Protein AF-F2AMB6-F1 (afdb_monomer_lite)

Sequence (135 aa):
MSANLRAHHRIGLWRMSLPSPTVVYRTRNYQEAESAAACLLRAGINTRLNSPKPIGHMVEGPVFDILHEVLAADCTEAEVEQLLSQWRSKNRSTDPNKPPFCYHCGETLTSMIAFCPACGNPLDCDPETSSQTVP

Secondary structure (DSSP, 8-state):
---------------S---S-EEEEEES-HHHHHHHHHHHHHTT-EEEEE-----S---S-------EEEEEESS-HHHHHHHHHHHHHHS----TTSPPB-TTT-PBPSS--SB-TTT--B-S--GGGS-----

Radius of gyration: 19.52 Å; chains: 1; bounding box: 70×63×38 Å

Organism: NCBI:txid991778

pLDDT: mean 75.48, std 18.19, range [39.88, 94.81]

Foldseek 3Di:
DDDDDDDDDPDDDPPWWAADWDFLWKDLDPVLQVLLQVLCVVVVWPKDKDWPDPPDDPDDDDDDSTMITITTGGGGSVVSVVSNLVVCVVVPDPPPPDFDADGVPGGGDPHQDQADPVPRDGDPGDPVPPPDDDD

Structure (mmCIF, N/CA/C/O backbone):
data_AF-F2AMB6-F1
#
_entry.id   AF-F2AMB6-F1
#
loop_
_atom_site.group_PDB
_atom_site.id
_atom_site.type_symbol
_atom_site.label_atom_id
_atom_site.label_alt_id
_atom_site.label_comp_id
_atom_site.label_asym_id
_atom_site.label_entity_id
_atom_site.label_seq_id
_atom_site.pdbx_PDB_ins_code
_atom_site.Cartn_x
_atom_site.Cartn_y
_atom_site.Cartn_z
_atom_site.occupancy
_atom_site.B_iso_or_equiv
_atom_site.auth_seq_id
_atom_site.auth_comp_id
_atom_site.auth_asym_id
_atom_site.auth_atom_id
_atom_site.pdbx_PDB_model_num
ATOM 1 N N . MET A 1 1 ? -35.605 41.208 -0.270 1.00 41.06 1 MET A N 1
ATOM 2 C CA . MET A 1 1 ? -35.293 40.329 0.876 1.00 41.06 1 MET A CA 1
ATOM 3 C C . MET A 1 1 ? -35.241 38.906 0.339 1.00 41.06 1 MET A C 1
ATOM 5 O O . MET A 1 1 ? -36.166 38.554 -0.378 1.00 41.06 1 MET A O 1
ATOM 9 N N . SER A 1 2 ? -34.172 38.160 0.641 1.00 40.06 2 SER A N 1
ATOM 10 C CA . SER A 1 2 ? -33.983 36.714 0.368 1.00 40.06 2 SER A CA 1
ATOM 11 C C . SER A 1 2 ? -33.708 36.341 -1.104 1.00 40.06 2 SER A C 1
ATOM 13 O O . SER A 1 2 ? -34.615 36.249 -1.917 1.00 40.06 2 SER A O 1
ATOM 15 N N . ALA A 1 3 ? -32.450 36.350 -1.561 1.00 43.38 3 ALA A N 1
ATOM 16 C CA . ALA A 1 3 ? -31.416 35.308 -1.401 1.00 43.38 3 ALA A CA 1
ATOM 17 C C . ALA A 1 3 ? -31.690 34.046 -2.246 1.00 43.38 3 ALA A C 1
ATOM 19 O O . ALA A 1 3 ? -32.248 33.064 -1.770 1.00 43.38 3 ALA A O 1
ATOM 20 N N . ASN A 1 4 ? -31.248 34.084 -3.507 1.00 42.66 4 ASN A N 1
ATOM 21 C CA . ASN A 1 4 ? -31.168 32.923 -4.389 1.00 42.66 4 ASN A CA 1
ATOM 22 C C . ASN A 1 4 ? -29.757 32.325 -4.226 1.00 42.66 4 ASN A C 1
ATOM 24 O O . ASN A 1 4 ? -28.792 32.819 -4.815 1.00 42.66 4 ASN A O 1
ATOM 28 N N . LEU A 1 5 ? -29.610 31.355 -3.316 1.00 49.09 5 LEU A N 1
ATOM 29 C CA . LEU A 1 5 ? -28.332 30.695 -3.054 1.00 49.09 5 LEU A CA 1
ATOM 30 C C . LEU A 1 5 ? -27.989 29.716 -4.183 1.00 49.09 5 LEU A C 1
ATOM 32 O O . LEU A 1 5 ? -28.708 28.758 -4.453 1.00 49.09 5 LEU A O 1
ATOM 36 N N . ARG A 1 6 ? -26.822 29.955 -4.788 1.00 50.25 6 ARG A N 1
ATOM 37 C CA . ARG A 1 6 ? -26.054 28.984 -5.570 1.00 50.25 6 ARG A CA 1
ATOM 38 C C . ARG A 1 6 ? -25.768 27.747 -4.720 1.00 50.25 6 ARG A C 1
ATOM 40 O O . ARG A 1 6 ? -25.276 27.880 -3.605 1.00 50.25 6 ARG A O 1
ATOM 47 N N . ALA A 1 7 ? -25.941 26.568 -5.303 1.00 43.44 7 ALA A N 1
ATOM 48 C CA . ALA A 1 7 ? -25.341 25.338 -4.801 1.00 43.44 7 ALA A CA 1
ATOM 49 C C . ALA A 1 7 ? -24.594 24.630 -5.941 1.00 43.44 7 ALA A C 1
ATOM 51 O O . ALA A 1 7 ? -24.997 23.587 -6.442 1.00 43.44 7 ALA A O 1
ATOM 52 N N . HIS A 1 8 ? -23.466 25.218 -6.348 1.00 46.06 8 HIS A N 1
ATOM 53 C CA . HIS A 1 8 ? -22.301 24.395 -6.657 1.00 46.06 8 HIS A CA 1
ATOM 54 C C . HIS A 1 8 ? -21.805 23.862 -5.317 1.00 46.06 8 HIS A C 1
ATOM 56 O O . HIS A 1 8 ? -21.532 24.687 -4.462 1.00 46.06 8 HIS A O 1
ATOM 62 N N . HIS A 1 9 ? -21.700 22.547 -5.128 1.00 39.88 9 HIS A N 1
ATOM 63 C CA . HIS A 1 9 ? -20.630 21.918 -4.343 1.00 39.88 9 HIS A CA 1
ATOM 64 C C . HIS A 1 9 ? -20.755 20.388 -4.432 1.00 39.88 9 HIS A C 1
ATOM 66 O O . HIS A 1 9 ? -21.541 19.752 -3.735 1.00 39.88 9 HIS A O 1
ATOM 72 N N . ARG A 1 10 ? -19.925 19.792 -5.298 1.00 50.00 10 ARG A N 1
ATOM 73 C CA . ARG A 1 10 ? -19.490 18.391 -5.213 1.00 50.00 10 ARG A CA 1
ATOM 74 C C . ARG A 1 10 ? -18.630 18.237 -3.954 1.00 50.00 10 ARG A C 1
ATOM 76 O O . ARG A 1 10 ? -17.414 18.304 -4.055 1.00 50.00 10 ARG A O 1
ATOM 83 N N . ILE A 1 11 ? -19.237 18.095 -2.779 1.00 52.19 11 ILE A N 1
ATOM 84 C CA . ILE A 1 11 ? -18.540 17.691 -1.547 1.00 52.19 11 ILE A CA 1
ATOM 85 C C . ILE A 1 11 ? -19.495 16.801 -0.737 1.00 52.19 11 ILE A C 1
ATOM 87 O O . ILE A 1 11 ? -20.109 17.239 0.228 1.00 52.19 11 ILE A O 1
ATOM 91 N N . GLY A 1 12 ? -19.662 15.547 -1.164 1.00 44.66 12 GLY A N 1
ATOM 92 C CA . GLY A 1 12 ? -20.116 14.478 -0.268 1.00 44.66 12 GLY A CA 1
ATOM 93 C C . GLY A 1 12 ? -18.872 13.916 0.418 1.00 44.66 12 GLY A C 1
ATOM 94 O O . GLY A 1 12 ? -18.023 13.340 -0.247 1.00 44.66 12 GLY A O 1
ATOM 95 N N . LEU A 1 13 ? -18.592 14.309 1.661 1.00 47.25 13 LEU A N 1
ATOM 96 C CA . LEU A 1 13 ? -18.833 13.484 2.850 1.00 47.25 13 LEU A CA 1
ATOM 97 C C . LEU A 1 13 ? -18.238 12.056 2.779 1.00 47.25 13 LEU A C 1
ATOM 99 O O . LEU A 1 13 ? -18.924 11.070 3.021 1.00 47.25 13 LEU A O 1
ATOM 103 N N . TRP A 1 14 ? -16.930 11.944 2.537 1.00 47.00 14 TRP A N 1
ATOM 104 C CA . TRP A 1 14 ? -16.139 10.763 2.909 1.00 47.00 14 TRP A CA 1
ATOM 105 C C . TRP A 1 14 ? -15.961 10.731 4.436 1.00 47.00 14 TRP A C 1
ATOM 107 O O . TRP A 1 14 ? -14.944 11.162 4.974 1.00 47.00 14 TRP A O 1
ATOM 117 N N . ARG A 1 15 ? -16.994 10.310 5.175 1.00 50.75 15 ARG A N 1
ATOM 118 C CA . ARG A 1 15 ? -16.920 10.144 6.634 1.00 50.75 15 ARG A CA 1
ATOM 119 C C . ARG A 1 15 ? -16.476 8.718 7.005 1.00 50.75 15 ARG A C 1
ATOM 121 O O . ARG A 1 15 ? -17.297 7.837 7.215 1.00 50.75 15 ARG A O 1
ATOM 128 N N . MET A 1 16 ? -15.156 8.579 7.157 1.00 55.81 16 MET A N 1
ATOM 129 C CA . MET A 1 16 ? -14.472 7.898 8.277 1.00 55.81 16 MET A CA 1
ATOM 130 C C . MET A 1 16 ? -14.456 6.361 8.371 1.00 55.81 16 MET A C 1
ATOM 132 O O . MET A 1 16 ? -14.102 5.844 9.421 1.00 55.81 16 MET A O 1
ATOM 136 N N . SER A 1 17 ? -14.750 5.601 7.322 1.00 63.12 17 SER A N 1
ATOM 137 C CA . SER A 1 17 ? -14.356 4.179 7.273 1.00 63.12 17 SER A CA 1
ATOM 138 C C . SER A 1 17 ? -14.307 3.695 5.828 1.00 63.12 17 SER A C 1
ATOM 140 O O . SER A 1 17 ? -15.004 4.253 4.984 1.00 63.12 17 SER A O 1
ATOM 142 N N . LEU A 1 18 ? -13.465 2.704 5.530 1.00 64.06 18 LEU A N 1
ATOM 143 C CA . LEU A 1 18 ? -13.439 1.970 4.265 1.00 64.06 18 LEU A CA 1
ATOM 144 C C . LEU A 1 18 ? -14.463 0.819 4.363 1.00 64.06 18 LEU A C 1
ATOM 146 O O . LEU A 1 18 ? -14.100 -0.257 4.836 1.00 64.06 18 LEU A O 1
ATOM 150 N N . PRO A 1 19 ? -15.742 0.998 3.963 1.00 66.56 19 PRO A N 1
ATOM 151 C CA . PRO A 1 19 ? -16.776 -0.028 4.155 1.00 66.56 19 PRO A CA 1
ATOM 152 C C . PRO A 1 19 ? -16.597 -1.225 3.212 1.00 66.56 19 PRO A C 1
ATOM 154 O O . PRO A 1 19 ? -17.273 -2.242 3.342 1.00 66.56 19 PRO A O 1
ATOM 157 N N . SER A 1 20 ? -15.725 -1.087 2.216 1.00 76.81 20 SER A N 1
ATOM 158 C CA . SER A 1 20 ? -15.410 -2.112 1.234 1.00 76.81 20 SER A CA 1
ATOM 159 C C . SER A 1 20 ? -13.904 -2.360 1.206 1.00 76.81 20 SER A C 1
ATOM 161 O O . SER A 1 20 ? -13.142 -1.402 1.379 1.00 76.81 20 SER A O 1
ATOM 163 N N . PRO A 1 21 ? -13.461 -3.601 0.923 1.00 85.44 21 PRO A N 1
ATOM 164 C CA . PRO A 1 21 ? -12.045 -3.914 0.784 1.00 85.44 21 PRO A CA 1
ATOM 165 C C . PRO A 1 21 ? -11.403 -2.993 -0.253 1.00 85.44 21 PRO A C 1
ATOM 167 O O . PRO A 1 21 ? -11.727 -3.058 -1.438 1.00 85.44 21 PRO A O 1
ATOM 170 N N . THR A 1 22 ? -10.511 -2.126 0.207 1.00 89.62 22 THR A N 1
ATOM 171 C CA . THR A 1 22 ? -9.820 -1.134 -0.617 1.00 89.62 22 THR A CA 1
ATOM 172 C C . THR A 1 22 ? -8.348 -1.486 -0.651 1.00 89.62 22 THR A C 1
ATOM 174 O O . THR A 1 22 ? -7.786 -1.852 0.377 1.00 89.62 22 THR A O 1
ATOM 177 N N . VAL A 1 23 ? -7.714 -1.405 -1.820 1.00 91.38 23 VAL A N 1
ATOM 178 C CA . VAL A 1 23 ? -6.276 -1.670 -1.927 1.00 91.38 23 VAL A CA 1
ATOM 179 C C . VAL A 1 23 ? -5.512 -0.533 -1.263 1.00 91.38 23 VAL A C 1
ATOM 181 O O . VAL A 1 23 ? -5.579 0.605 -1.719 1.00 91.38 23 VAL A O 1
ATOM 184 N N . VAL A 1 24 ? -4.777 -0.860 -0.204 1.00 92.38 24 VAL A N 1
ATOM 185 C CA . VAL A 1 24 ? -4.025 0.108 0.608 1.00 92.38 24 VAL A CA 1
ATOM 186 C C . VAL A 1 24 ? -2.516 -0.018 0.432 1.00 92.38 24 VAL A C 1
ATOM 188 O O . VAL A 1 24 ? -1.772 0.905 0.749 1.00 92.38 24 VAL A O 1
ATOM 191 N N . TYR A 1 25 ? -2.047 -1.152 -0.089 1.00 92.62 25 TYR A N 1
ATOM 192 C CA . TYR A 1 25 ? -0.634 -1.373 -0.363 1.00 92.62 25 TYR A CA 1
ATOM 193 C C . TYR A 1 25 ? -0.444 -2.369 -1.504 1.00 92.62 25 TYR A C 1
ATOM 195 O O . TYR A 1 25 ? -1.171 -3.357 -1.610 1.00 92.62 25 TYR A O 1
ATOM 203 N N . ARG A 1 26 ? 0.549 -2.107 -2.352 1.00 91.69 26 ARG A N 1
ATOM 204 C CA . ARG A 1 26 ? 0.962 -2.967 -3.462 1.00 91.69 26 ARG A CA 1
ATOM 205 C C . ARG A 1 26 ? 2.448 -3.278 -3.347 1.00 91.69 26 ARG A C 1
ATOM 207 O O . ARG A 1 26 ? 3.219 -2.420 -2.931 1.00 91.69 26 ARG A O 1
ATOM 214 N N . THR A 1 27 ? 2.858 -4.483 -3.731 1.00 88.75 27 THR A N 1
ATOM 215 C CA . THR A 1 27 ? 4.277 -4.863 -3.851 1.00 88.75 27 THR A CA 1
ATOM 216 C C . THR A 1 27 ? 4.445 -6.038 -4.814 1.00 88.75 27 THR A C 1
ATOM 218 O O . THR A 1 27 ? 3.517 -6.813 -5.030 1.00 88.75 27 THR A O 1
ATOM 221 N N . ARG A 1 28 ? 5.644 -6.188 -5.382 1.00 86.12 28 ARG A N 1
ATOM 222 C CA . ARG A 1 28 ? 6.042 -7.351 -6.198 1.00 86.12 28 ARG A CA 1
ATOM 223 C C . ARG A 1 28 ? 6.671 -8.479 -5.378 1.00 86.12 28 ARG A C 1
ATOM 225 O O . ARG A 1 28 ? 7.039 -9.513 -5.920 1.00 86.12 28 ARG A O 1
ATOM 232 N N . ASN A 1 29 ? 6.830 -8.275 -4.071 1.00 86.31 29 ASN A N 1
ATOM 233 C CA . ASN A 1 29 ? 7.399 -9.258 -3.163 1.00 86.31 29 ASN A CA 1
ATOM 234 C C . ASN A 1 29 ? 6.298 -9.842 -2.270 1.00 86.31 29 ASN A C 1
ATOM 236 O O . ASN A 1 29 ? 5.746 -9.149 -1.415 1.00 86.31 29 ASN A O 1
ATOM 240 N N . TYR A 1 30 ? 5.998 -11.130 -2.448 1.00 88.12 30 TYR A N 1
ATOM 241 C CA . TYR A 1 30 ? 4.982 -11.829 -1.660 1.00 88.12 30 TYR A CA 1
ATOM 242 C C . TYR A 1 30 ? 5.240 -11.741 -0.148 1.00 88.12 30 TYR A C 1
ATOM 244 O O . TYR A 1 30 ? 4.311 -11.497 0.618 1.00 88.12 30 TYR A O 1
ATOM 252 N N . GLN A 1 31 ? 6.498 -11.872 0.284 1.00 89.06 31 GLN A N 1
ATOM 253 C CA . GLN A 1 31 ? 6.865 -11.830 1.701 1.00 89.06 31 GLN A CA 1
ATOM 254 C C . GLN A 1 31 ? 6.668 -10.430 2.304 1.00 89.06 31 GLN A C 1
ATOM 256 O O . GLN A 1 31 ? 6.232 -10.298 3.449 1.00 89.06 31 GLN A O 1
ATOM 261 N N . GLU A 1 32 ? 6.936 -9.369 1.533 1.00 90.62 32 GLU A N 1
ATOM 262 C CA . GLU A 1 32 ? 6.602 -7.997 1.941 1.00 90.62 32 GLU A CA 1
ATOM 263 C C . GLU A 1 32 ? 5.083 -7.824 2.070 1.00 90.62 32 GLU A C 1
ATOM 265 O O . GLU A 1 32 ? 4.615 -7.252 3.054 1.00 90.62 32 GLU A O 1
ATOM 270 N N . ALA A 1 33 ? 4.308 -8.354 1.118 1.00 92.12 33 ALA A N 1
ATOM 271 C CA . ALA A 1 33 ? 2.851 -8.258 1.129 1.00 92.12 33 ALA A CA 1
ATOM 272 C C . ALA A 1 33 ? 2.238 -8.977 2.342 1.00 92.12 33 ALA A C 1
ATOM 274 O O . ALA A 1 33 ? 1.357 -8.437 3.011 1.00 92.12 33 ALA A O 1
ATOM 275 N N . GLU A 1 34 ? 2.735 -10.175 2.656 1.00 93.88 34 GLU A N 1
ATOM 276 C CA . GLU A 1 34 ? 2.323 -10.960 3.819 1.00 93.88 34 GLU A CA 1
ATOM 277 C C . GLU A 1 34 ? 2.672 -10.249 5.134 1.00 93.88 34 GLU A C 1
ATOM 279 O O . GLU A 1 34 ? 1.824 -10.128 6.018 1.00 93.88 34 GLU A O 1
ATOM 284 N N . SER A 1 35 ? 3.887 -9.704 5.251 1.00 94.25 35 SER A N 1
ATOM 285 C CA . SER A 1 35 ? 4.320 -8.951 6.435 1.00 94.25 35 SER A CA 1
ATOM 286 C C . SER A 1 35 ? 3.509 -7.663 6.639 1.00 94.25 35 SER A C 1
ATOM 288 O O . SER A 1 35 ? 3.120 -7.353 7.772 1.00 94.25 35 SER A O 1
ATOM 290 N N . ALA A 1 36 ? 3.192 -6.940 5.560 1.00 93.50 36 ALA A N 1
ATOM 291 C CA . ALA A 1 36 ? 2.325 -5.764 5.605 1.00 93.50 36 ALA A CA 1
ATOM 292 C C . ALA A 1 36 ? 0.901 -6.138 6.042 1.00 93.50 36 ALA A C 1
ATOM 294 O O . ALA A 1 36 ? 0.357 -5.526 6.965 1.00 93.50 36 ALA A O 1
ATOM 295 N N . ALA A 1 37 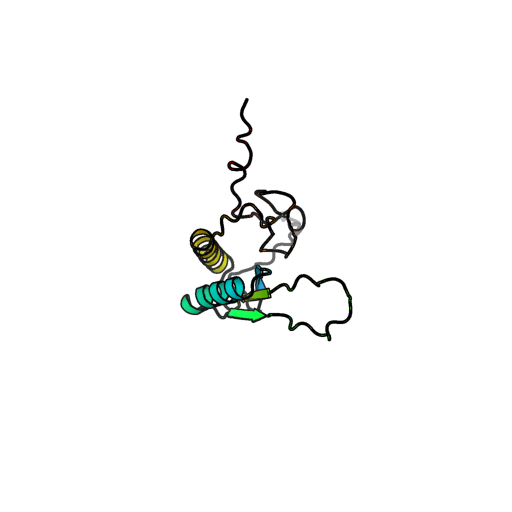? 0.323 -7.190 5.453 1.00 94.81 37 ALA A N 1
ATOM 296 C CA . ALA A 1 37 ? -1.000 -7.681 5.825 1.00 94.81 37 ALA A CA 1
ATOM 297 C C . ALA A 1 37 ? -1.051 -8.123 7.298 1.00 94.81 37 ALA A C 1
ATOM 299 O O . ALA A 1 37 ? -1.949 -7.726 8.038 1.00 94.81 37 ALA A O 1
ATOM 300 N N . ALA A 1 38 ? -0.043 -8.869 7.761 1.00 94.44 38 ALA A N 1
ATOM 301 C CA . ALA A 1 38 ? 0.087 -9.259 9.160 1.00 94.44 38 ALA A CA 1
ATOM 302 C C . ALA A 1 38 ? 0.214 -8.043 10.090 1.00 94.44 38 ALA A C 1
ATOM 304 O O . ALA A 1 38 ? -0.287 -8.071 11.213 1.00 94.44 3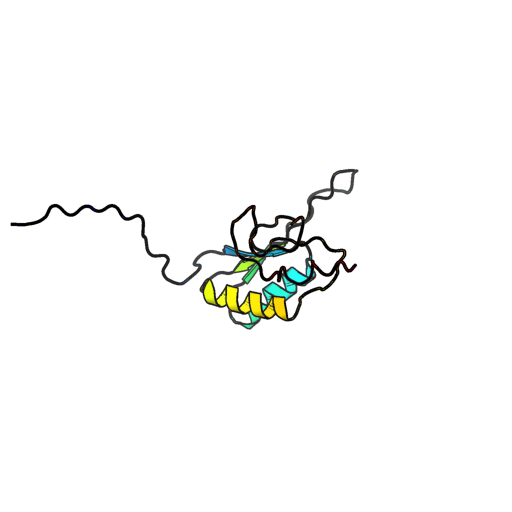8 ALA A O 1
ATOM 305 N N . CYS A 1 39 ? 0.866 -6.962 9.648 1.00 94.12 39 CYS A N 1
ATOM 306 C CA . CYS A 1 39 ? 0.958 -5.730 10.426 1.00 94.12 39 CYS A CA 1
ATOM 307 C C . CYS A 1 39 ? -0.409 -5.086 10.665 1.00 94.12 39 CYS A C 1
ATOM 309 O O . CYS A 1 39 ? -0.707 -4.720 11.802 1.00 94.12 39 CYS A O 1
ATOM 311 N N . LEU A 1 40 ? -1.239 -5.002 9.626 1.00 94.19 40 LEU A N 1
ATOM 312 C CA . LEU A 1 40 ? -2.592 -4.456 9.721 1.00 94.19 40 LEU A CA 1
ATOM 313 C C . LEU A 1 40 ? -3.516 -5.371 10.544 1.00 94.19 40 LEU A C 1
ATOM 315 O O . LEU A 1 40 ? -4.217 -4.891 11.433 1.00 94.19 40 LEU A O 1
ATOM 319 N N . LEU A 1 41 ? -3.441 -6.693 10.348 1.00 93.62 41 LEU A N 1
ATOM 320 C CA . LEU A 1 41 ? -4.222 -7.666 11.128 1.00 93.62 41 LEU A CA 1
ATOM 321 C C . LEU A 1 41 ? -3.927 -7.580 12.631 1.00 93.62 41 LEU A C 1
ATOM 323 O O . LEU A 1 41 ? -4.851 -7.580 13.441 1.00 93.62 41 LEU A O 1
ATOM 327 N N . ARG A 1 42 ? -2.651 -7.458 13.026 1.00 93.94 42 ARG A N 1
ATOM 328 C CA . ARG A 1 42 ? -2.270 -7.296 14.444 1.00 93.94 42 ARG A CA 1
ATOM 329 C C . ARG A 1 42 ? -2.784 -5.995 15.064 1.00 93.94 42 ARG A C 1
ATOM 331 O O . ARG A 1 42 ? -2.919 -5.934 16.280 1.00 93.94 42 ARG A O 1
ATOM 338 N N . ALA A 1 43 ? -3.039 -4.973 14.250 1.00 91.25 43 ALA A N 1
ATOM 339 C CA . ALA A 1 43 ? -3.642 -3.716 14.686 1.00 91.25 43 ALA A CA 1
ATOM 340 C C . ALA A 1 43 ? -5.181 -3.779 14.751 1.00 91.25 43 ALA A C 1
ATOM 342 O O . ALA A 1 43 ? -5.811 -2.788 15.104 1.00 91.25 43 ALA A O 1
ATOM 343 N N . GLY A 1 44 ? -5.787 -4.930 14.430 1.00 91.38 44 GLY A N 1
ATOM 344 C CA . GLY A 1 44 ? -7.237 -5.124 14.437 1.00 91.38 44 GLY A CA 1
ATOM 345 C C . GLY A 1 44 ? -7.938 -4.723 13.137 1.00 91.38 44 GLY A C 1
ATOM 346 O O . GLY A 1 44 ? -9.164 -4.679 13.112 1.00 91.38 44 GLY A O 1
ATOM 347 N N . ILE A 1 45 ? -7.195 -4.449 12.058 1.00 91.38 45 ILE A N 1
ATOM 348 C CA . ILE A 1 45 ? -7.768 -4.046 10.768 1.00 91.38 45 ILE A CA 1
ATOM 349 C C . ILE A 1 45 ? -8.156 -5.279 9.955 1.00 91.38 45 ILE A C 1
ATOM 351 O O . ILE A 1 45 ? -7.328 -6.165 9.715 1.00 91.38 45 ILE A O 1
ATOM 355 N N . ASN A 1 46 ? -9.396 -5.302 9.461 1.00 90.69 46 ASN A N 1
ATOM 356 C CA . ASN A 1 46 ? -9.885 -6.332 8.552 1.00 90.69 46 ASN A CA 1
ATOM 357 C C . ASN A 1 46 ? -9.109 -6.276 7.227 1.00 90.69 46 ASN A C 1
ATOM 359 O O . ASN A 1 46 ? -9.332 -5.399 6.394 1.00 90.69 46 ASN A O 1
ATOM 363 N N . THR A 1 47 ? -8.157 -7.193 7.059 1.00 93.00 47 THR A N 1
ATOM 364 C CA . THR A 1 47 ? -7.170 -7.150 5.976 1.00 93.00 47 THR A CA 1
ATOM 365 C C . THR A 1 47 ? -7.183 -8.440 5.171 1.00 93.00 47 THR A C 1
ATOM 367 O O . THR A 1 47 ? -7.232 -9.536 5.730 1.00 93.00 47 THR A O 1
ATOM 370 N N . ARG A 1 48 ? -7.067 -8.328 3.847 1.00 92.06 48 ARG A N 1
ATOM 371 C CA . ARG A 1 48 ? -6.965 -9.464 2.927 1.00 92.06 48 ARG A CA 1
ATOM 372 C C . ARG A 1 48 ? -5.798 -9.276 1.969 1.00 92.06 48 ARG A C 1
ATOM 374 O O . ARG A 1 48 ? -5.669 -8.228 1.349 1.00 92.06 48 ARG A O 1
ATOM 381 N N . LEU A 1 49 ? -4.993 -10.319 1.792 1.00 91.56 49 LEU A N 1
ATOM 382 C CA . LEU A 1 49 ? -3.984 -10.373 0.739 1.00 91.56 49 LEU A CA 1
ATOM 383 C C . LEU A 1 49 ? -4.604 -10.949 -0.541 1.00 91.56 49 LEU A C 1
ATOM 385 O O . LEU A 1 49 ? -5.115 -12.071 -0.544 1.00 91.56 49 LEU A O 1
ATOM 389 N N . ASN A 1 50 ? -4.553 -10.186 -1.626 1.00 89.62 50 ASN A N 1
ATOM 390 C CA . ASN A 1 50 ? -4.859 -10.643 -2.972 1.00 89.62 50 ASN A CA 1
ATOM 391 C C . ASN A 1 50 ? -3.547 -10.811 -3.742 1.00 89.62 50 ASN A C 1
ATOM 393 O O . ASN A 1 50 ? -2.895 -9.844 -4.125 1.00 89.62 50 ASN A O 1
ATOM 397 N N . SER A 1 51 ? -3.146 -12.061 -3.938 1.00 79.31 51 SER A N 1
ATOM 398 C CA . SER A 1 51 ? -1.989 -12.424 -4.745 1.00 79.31 51 SER A CA 1
ATOM 399 C C . SER A 1 51 ? -2.512 -13.100 -6.010 1.00 79.31 51 SER A C 1
ATOM 401 O O . SER A 1 51 ? -3.046 -14.212 -5.899 1.00 79.31 51 SER A O 1
ATOM 403 N N . PRO A 1 52 ? -2.433 -12.463 -7.194 1.00 72.62 52 PRO A N 1
ATOM 404 C CA . PRO A 1 52 ? -2.796 -13.141 -8.424 1.00 72.62 52 PRO A CA 1
ATOM 405 C C . PRO A 1 52 ? -1.884 -14.362 -8.571 1.00 72.62 52 PRO A C 1
ATOM 407 O O . PRO A 1 52 ? -0.661 -14.246 -8.645 1.00 72.62 52 PRO A O 1
ATOM 410 N N . LYS A 1 53 ? -2.482 -15.559 -8.564 1.00 58.38 53 LYS A N 1
ATOM 411 C CA . LYS A 1 53 ? -1.758 -16.784 -8.912 1.00 58.38 53 LYS A CA 1
ATOM 412 C C . LYS A 1 53 ? -1.290 -16.641 -10.364 1.00 58.38 53 LYS A C 1
ATOM 414 O O . LYS A 1 53 ? -2.110 -16.236 -11.189 1.00 58.38 53 LYS A O 1
ATOM 419 N N . PRO A 1 54 ? -0.040 -16.9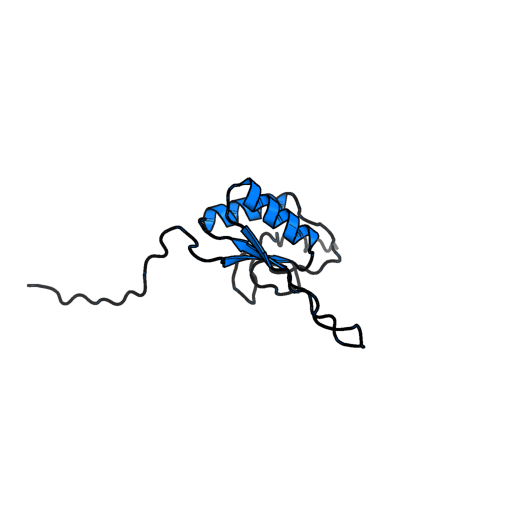91 -10.709 1.00 55.31 54 PRO A N 1
ATOM 420 C CA . PRO A 1 54 ? 0.345 -17.078 -12.109 1.00 55.31 54 PRO A CA 1
ATOM 421 C C . PRO A 1 54 ? -0.584 -18.084 -12.802 1.00 55.31 54 PRO A C 1
ATOM 423 O O . PRO A 1 54 ? -0.605 -19.266 -12.456 1.00 55.31 54 PRO A O 1
ATOM 426 N N . ILE A 1 55 ? -1.410 -17.606 -13.734 1.00 48.06 55 ILE A N 1
ATOM 427 C CA . ILE A 1 55 ? -2.221 -18.465 -14.596 1.00 48.06 55 ILE A CA 1
ATOM 428 C C . ILE A 1 55 ? -1.415 -18.690 -15.875 1.00 48.06 55 ILE A C 1
ATOM 430 O O . ILE A 1 55 ? -1.389 -17.826 -16.744 1.00 48.06 55 ILE A O 1
ATOM 434 N N . GLY A 1 56 ? -0.750 -19.845 -15.979 1.00 43.41 56 GLY A N 1
ATOM 435 C CA . GLY A 1 56 ? -0.127 -20.306 -17.226 1.00 43.41 56 GLY A CA 1
ATOM 436 C C . GLY A 1 56 ? 1.141 -21.139 -17.029 1.00 43.41 56 GLY A C 1
ATOM 437 O O . GLY A 1 56 ? 1.990 -20.805 -16.207 1.00 43.41 56 GLY A O 1
ATOM 438 N N . HIS A 1 57 ? 1.269 -22.227 -17.797 1.00 46.03 57 HIS A N 1
ATOM 439 C CA . HIS A 1 57 ? 2.525 -22.966 -17.944 1.00 46.03 57 HIS A CA 1
ATOM 440 C C . HIS A 1 57 ? 3.617 -22.050 -18.511 1.00 46.03 57 HIS A C 1
ATOM 442 O O . HIS A 1 57 ? 3.350 -21.267 -19.421 1.00 46.03 57 HIS A O 1
ATOM 448 N N . MET A 1 58 ? 4.845 -22.196 -18.002 1.00 52.44 58 MET A N 1
ATOM 449 C CA . MET A 1 58 ? 6.055 -21.604 -18.576 1.00 52.44 58 MET A CA 1
ATOM 450 C C . MET A 1 58 ? 6.219 -22.072 -20.027 1.00 52.44 58 MET A C 1
ATOM 452 O O . MET A 1 58 ? 6.767 -23.139 -20.286 1.00 52.44 58 MET A O 1
ATOM 456 N N . VAL A 1 59 ? 5.738 -21.271 -20.970 1.00 46.59 59 VAL A N 1
ATOM 457 C CA . VAL A 1 59 ? 6.142 -21.328 -22.372 1.00 46.59 59 VAL A CA 1
ATOM 458 C C . VAL A 1 59 ? 6.455 -19.890 -22.752 1.00 46.59 59 VAL A C 1
ATOM 460 O O . VAL A 1 59 ? 5.554 -19.061 -22.802 1.00 46.59 59 VAL A O 1
ATOM 463 N N . GLU A 1 60 ? 7.754 -19.614 -22.865 1.00 56.28 60 GLU A N 1
ATOM 464 C CA . GLU A 1 60 ? 8.392 -18.417 -23.429 1.00 56.28 60 GLU A CA 1
ATOM 465 C C . GLU A 1 60 ? 7.455 -17.218 -23.669 1.00 56.28 60 GLU A C 1
ATOM 467 O O . GLU A 1 60 ? 6.885 -17.038 -24.743 1.00 56.28 60 GLU A O 1
ATOM 472 N N . GLY A 1 61 ? 7.301 -16.380 -22.645 1.00 51.84 61 GLY A N 1
ATOM 473 C CA . GLY A 1 61 ? 6.501 -15.160 -22.694 1.00 51.84 61 GLY A CA 1
ATOM 474 C C . GLY A 1 61 ? 6.948 -14.169 -21.617 1.00 51.84 61 GLY A C 1
ATOM 475 O O . GLY A 1 61 ? 7.664 -14.566 -20.692 1.00 51.84 61 GLY A O 1
ATOM 476 N N . PRO A 1 62 ? 6.586 -12.878 -21.734 1.00 48.25 62 PRO A N 1
ATOM 477 C CA . PRO A 1 62 ? 7.040 -11.849 -20.808 1.00 48.25 62 PRO A CA 1
ATOM 478 C C . PRO A 1 62 ? 6.622 -12.201 -19.378 1.00 48.25 62 PRO A C 1
ATOM 480 O O . PRO A 1 62 ? 5.478 -12.580 -19.128 1.00 48.25 62 PRO A O 1
ATOM 483 N N . VAL A 1 63 ? 7.560 -12.072 -18.438 1.00 52.00 63 VAL A N 1
ATOM 484 C CA . VAL A 1 63 ? 7.267 -12.134 -17.005 1.00 52.00 63 VAL A CA 1
ATOM 485 C C . VAL A 1 63 ? 6.257 -11.029 -16.717 1.00 52.00 63 VAL A C 1
ATOM 487 O O . VAL A 1 63 ? 6.596 -9.849 -16.761 1.00 52.00 63 VAL A O 1
ATOM 490 N N . PHE A 1 64 ? 5.000 -11.392 -16.474 1.00 52.53 64 PHE A N 1
ATOM 491 C CA . PHE A 1 64 ? 4.038 -10.443 -15.934 1.00 52.53 64 PHE A CA 1
ATOM 492 C C . PHE A 1 64 ? 4.498 -10.131 -14.512 1.00 52.53 64 PHE A C 1
ATOM 494 O O . PHE A 1 64 ? 4.562 -11.040 -13.683 1.00 52.53 64 PHE A O 1
ATOM 501 N N . ASP A 1 65 ? 4.871 -8.879 -14.245 1.00 64.62 65 ASP A N 1
ATOM 502 C CA . ASP A 1 65 ? 5.173 -8.404 -12.895 1.00 64.62 65 ASP A CA 1
ATOM 503 C C . ASP A 1 65 ? 3.993 -8.766 -11.978 1.00 64.62 65 ASP A C 1
ATOM 505 O O . ASP A 1 65 ? 2.922 -8.159 -12.050 1.00 64.62 65 ASP A O 1
ATOM 509 N N . ILE A 1 66 ? 4.155 -9.800 -11.147 1.00 78.19 66 ILE A N 1
ATOM 510 C CA . ILE A 1 66 ? 3.111 -10.218 -10.212 1.00 78.19 66 ILE A CA 1
ATOM 511 C C . ILE A 1 66 ? 2.976 -9.110 -9.175 1.00 78.19 66 ILE A C 1
ATOM 513 O O . ILE A 1 66 ? 3.923 -8.795 -8.455 1.00 78.19 66 ILE A O 1
ATOM 517 N N . LEU A 1 67 ? 1.787 -8.519 -9.106 1.00 84.81 67 LEU A N 1
ATOM 518 C CA . LEU A 1 67 ? 1.470 -7.468 -8.155 1.00 84.81 67 LEU A CA 1
ATOM 519 C C . LEU A 1 67 ? 0.600 -8.039 -7.041 1.00 84.81 67 LEU A C 1
ATOM 521 O O . LEU A 1 67 ? -0.543 -8.428 -7.268 1.00 84.81 67 LEU A O 1
ATOM 525 N N . HIS A 1 68 ? 1.148 -8.093 -5.835 1.00 90.25 68 HIS A N 1
ATOM 526 C CA . HIS A 1 68 ? 0.418 -8.476 -4.637 1.00 90.25 68 HIS A CA 1
ATOM 527 C C . HIS A 1 68 ? -0.258 -7.245 -4.041 1.00 90.25 68 HIS A C 1
ATOM 529 O O . HIS A 1 68 ? 0.393 -6.227 -3.797 1.00 90.25 68 HIS A O 1
ATOM 535 N N . GLU A 1 69 ? -1.558 -7.346 -3.788 1.00 92.06 69 GLU A N 1
ATOM 536 C CA . GLU A 1 69 ? -2.374 -6.265 -3.246 1.00 92.06 69 GLU A CA 1
ATOM 537 C C . GLU A 1 69 ? -2.818 -6.604 -1.826 1.00 92.06 69 GLU A C 1
ATOM 539 O O . GLU A 1 69 ? -3.398 -7.658 -1.568 1.00 92.06 69 GLU A O 1
ATOM 544 N N . VAL A 1 70 ? -2.580 -5.689 -0.896 1.00 93.56 70 VAL A N 1
ATOM 545 C CA . VAL A 1 70 ? -3.117 -5.751 0.461 1.00 93.56 70 VAL A CA 1
ATOM 546 C C . VAL A 1 70 ? -4.357 -4.872 0.497 1.00 93.56 70 VAL A C 1
ATOM 548 O O . VAL A 1 70 ? -4.287 -3.670 0.229 1.00 93.56 70 VAL A O 1
ATOM 551 N N . LEU A 1 71 ? -5.494 -5.484 0.807 1.00 93.25 71 LEU A N 1
ATOM 552 C CA . LEU A 1 71 ? -6.775 -4.815 0.938 1.00 93.25 71 LEU A CA 1
ATOM 553 C C . LEU A 1 71 ? -7.111 -4.631 2.408 1.00 93.25 71 LEU A C 1
ATOM 555 O O . LEU A 1 71 ? -6.978 -5.582 3.172 1.00 93.25 71 LEU A O 1
ATOM 559 N N . ALA A 1 72 ? -7.604 -3.455 2.775 1.00 92.12 72 ALA A N 1
ATOM 560 C CA . ALA A 1 72 ? -8.137 -3.180 4.101 1.00 92.12 72 ALA A CA 1
ATOM 561 C C . ALA A 1 72 ? -9.612 -2.770 4.014 1.00 92.12 72 ALA A C 1
ATOM 563 O O . ALA A 1 72 ? -10.041 -2.138 3.047 1.00 92.12 72 ALA A O 1
ATOM 564 N N . ALA A 1 73 ? -10.380 -3.157 5.023 1.00 89.44 73 ALA A N 1
ATOM 565 C CA . ALA A 1 73 ? -11.767 -2.777 5.242 1.00 89.44 73 ALA A CA 1
ATOM 566 C C . ALA A 1 73 ? -11.954 -2.384 6.715 1.00 89.44 73 ALA A C 1
ATOM 568 O O . ALA A 1 73 ? -11.089 -2.653 7.552 1.00 89.44 73 ALA A O 1
ATOM 569 N N . ASP A 1 74 ? -13.079 -1.743 7.021 1.00 85.81 74 ASP A N 1
ATOM 570 C CA . ASP A 1 74 ? -13.520 -1.423 8.385 1.00 85.81 74 ASP A CA 1
ATOM 571 C C . ASP A 1 74 ? -12.519 -0.568 9.189 1.00 85.81 74 ASP A C 1
ATOM 573 O O . ASP A 1 74 ? -12.457 -0.638 10.413 1.00 85.81 74 ASP A O 1
ATOM 577 N N . CYS A 1 75 ? -11.722 0.251 8.501 1.00 84.19 75 CYS A N 1
ATOM 578 C CA . CYS A 1 75 ? -10.701 1.128 9.082 1.00 84.19 75 CYS A CA 1
ATOM 579 C C . CYS A 1 75 ? -10.723 2.512 8.432 1.00 84.19 75 CYS A C 1
ATOM 581 O O . CYS A 1 75 ? -11.317 2.699 7.364 1.00 84.19 75 CYS A O 1
ATOM 583 N N . THR A 1 76 ? -10.082 3.494 9.065 1.00 87.56 76 THR A N 1
ATOM 584 C CA . THR A 1 76 ? -9.857 4.804 8.442 1.00 87.56 76 THR A CA 1
ATOM 585 C C . THR A 1 76 ? -8.609 4.786 7.560 1.00 87.56 76 THR A C 1
ATOM 587 O O . THR A 1 76 ? -7.647 4.065 7.823 1.00 87.56 76 THR A O 1
ATOM 590 N N . GLU A 1 77 ? -8.598 5.628 6.527 1.00 84.88 77 GLU A N 1
ATOM 591 C CA . GLU A 1 77 ? -7.422 5.831 5.673 1.00 84.88 77 GLU A CA 1
ATOM 592 C C . GLU A 1 77 ? -6.201 6.277 6.494 1.00 84.88 77 GLU A C 1
ATOM 594 O O . GLU A 1 77 ? -5.138 5.674 6.387 1.00 84.88 77 GLU A O 1
ATOM 599 N N . ALA A 1 78 ? -6.387 7.235 7.407 1.00 87.19 78 ALA A N 1
ATOM 600 C CA . ALA A 1 78 ? -5.317 7.761 8.254 1.00 87.19 78 ALA A CA 1
ATOM 601 C C . ALA A 1 78 ? -4.672 6.691 9.158 1.00 87.19 78 ALA A C 1
ATOM 603 O O . ALA A 1 78 ? -3.450 6.662 9.309 1.00 87.19 78 ALA A O 1
ATOM 604 N N . GLU A 1 79 ? -5.467 5.792 9.751 1.00 89.69 79 GLU A N 1
ATOM 605 C CA . GLU A 1 79 ? -4.936 4.687 10.563 1.00 89.69 79 GLU A CA 1
ATOM 606 C C . GLU A 1 79 ? -4.082 3.736 9.723 1.00 89.69 79 GLU A C 1
ATOM 608 O O . GLU A 1 79 ? -2.985 3.350 10.138 1.00 89.69 79 GLU A O 1
ATOM 613 N N . VAL A 1 80 ? -4.565 3.373 8.532 1.00 90.81 80 VAL A N 1
ATOM 614 C CA . VAL A 1 80 ? -3.835 2.486 7.623 1.00 90.81 80 VAL A CA 1
ATOM 615 C C . VAL A 1 80 ? -2.546 3.143 7.140 1.00 90.81 80 VAL A C 1
ATOM 617 O O . VAL A 1 80 ? -1.490 2.510 7.173 1.00 90.81 80 VAL A O 1
ATOM 620 N N . GLU A 1 81 ? -2.599 4.410 6.734 1.00 89.12 81 GLU A N 1
ATOM 621 C CA . GLU A 1 81 ? -1.429 5.174 6.296 1.00 89.12 81 GLU A CA 1
ATOM 622 C C . GLU A 1 81 ? -0.362 5.251 7.386 1.00 89.12 81 GLU A C 1
ATOM 624 O O . GLU A 1 81 ? 0.810 4.966 7.122 1.00 89.12 81 GLU A O 1
ATOM 629 N N . GLN A 1 82 ? -0.763 5.560 8.623 1.00 90.69 82 GLN A N 1
ATOM 630 C CA . GLN A 1 82 ? 0.149 5.631 9.761 1.00 90.69 82 GLN A CA 1
ATOM 631 C C . GLN A 1 82 ? 0.816 4.274 10.034 1.00 90.69 82 GLN A C 1
ATOM 633 O O . GLN A 1 82 ? 2.037 4.202 10.204 1.00 90.69 82 GLN A O 1
ATOM 638 N N . LEU A 1 83 ? 0.039 3.186 10.049 1.00 92.88 83 LEU A N 1
ATOM 639 C CA . LEU A 1 83 ? 0.563 1.837 10.279 1.00 92.88 83 LEU A CA 1
ATOM 640 C C . LEU A 1 83 ? 1.507 1.391 9.162 1.00 92.88 83 LEU A C 1
ATOM 642 O O . LEU A 1 83 ? 2.575 0.839 9.441 1.00 92.88 83 LEU A O 1
ATOM 646 N N . LEU A 1 84 ? 1.142 1.643 7.904 1.00 91.69 84 LEU A N 1
ATOM 647 C CA . LEU A 1 84 ? 1.962 1.270 6.758 1.00 91.69 84 LEU A CA 1
ATOM 648 C C . LEU A 1 84 ? 3.239 2.109 6.672 1.00 91.69 84 LEU A C 1
ATOM 650 O O . LEU A 1 84 ? 4.294 1.544 6.400 1.00 91.69 84 LEU A O 1
ATOM 654 N N . SER A 1 85 ? 3.186 3.414 6.950 1.00 89.69 85 SER A N 1
ATOM 655 C CA . SER A 1 85 ? 4.380 4.272 6.994 1.00 89.69 85 SER A CA 1
ATOM 656 C C . SER A 1 85 ? 5.356 3.810 8.083 1.00 89.69 85 SER A C 1
ATOM 658 O O . SER A 1 85 ? 6.558 3.640 7.840 1.00 89.69 85 SER A O 1
ATOM 660 N N . GLN A 1 86 ? 4.835 3.483 9.273 1.00 91.62 86 GLN A N 1
ATOM 661 C CA . GLN A 1 86 ? 5.644 2.932 10.358 1.00 91.62 86 GLN A CA 1
ATOM 662 C C . GLN A 1 86 ? 6.249 1.569 9.985 1.00 91.62 86 GLN A C 1
ATOM 664 O O . GLN A 1 86 ? 7.426 1.315 10.255 1.00 91.62 86 GLN A O 1
ATOM 669 N N . TRP A 1 87 ? 5.459 0.679 9.379 1.00 93.00 87 TRP A N 1
ATOM 670 C CA . TRP A 1 87 ? 5.921 -0.635 8.937 1.00 93.00 87 TRP A CA 1
ATOM 671 C C . TRP A 1 87 ? 6.986 -0.523 7.839 1.00 93.00 87 TRP A C 1
ATOM 673 O O . TRP A 1 87 ? 8.025 -1.173 7.947 1.00 93.00 87 TRP A O 1
ATOM 683 N N . ARG A 1 88 ? 6.795 0.336 6.830 1.00 88.94 88 ARG A N 1
ATOM 684 C CA . ARG A 1 88 ? 7.767 0.556 5.746 1.00 88.94 88 ARG A CA 1
ATOM 685 C C . ARG A 1 88 ? 9.077 1.116 6.269 1.00 88.94 88 ARG A C 1
ATOM 687 O O . ARG A 1 88 ? 10.131 0.644 5.870 1.00 88.94 88 ARG A O 1
ATOM 694 N N . SER A 1 89 ? 9.030 2.057 7.209 1.00 86.56 89 SER A N 1
ATOM 695 C CA . SER A 1 89 ? 10.246 2.603 7.820 1.00 86.56 89 SER A CA 1
ATOM 696 C C . SER A 1 89 ? 11.066 1.538 8.556 1.00 86.56 89 SER A C 1
ATOM 698 O O . SER A 1 89 ? 12.290 1.595 8.526 1.00 86.56 89 SER A O 1
ATOM 700 N N . LYS A 1 90 ? 10.414 0.530 9.154 1.00 88.00 90 LYS A N 1
ATOM 701 C CA . LYS A 1 90 ? 11.086 -0.615 9.798 1.00 88.00 90 LYS A CA 1
ATOM 702 C C . LYS A 1 90 ? 11.600 -1.662 8.805 1.00 88.00 90 LYS A C 1
ATOM 704 O O . LYS A 1 90 ? 12.586 -2.324 9.097 1.00 88.00 90 LYS A O 1
ATOM 709 N N . ASN A 1 91 ? 10.925 -1.828 7.668 1.00 83.94 91 ASN A N 1
ATOM 710 C CA . ASN A 1 91 ? 11.209 -2.870 6.673 1.00 83.94 91 ASN A CA 1
ATOM 711 C C . ASN A 1 91 ? 11.838 -2.317 5.384 1.00 83.94 91 ASN A C 1
ATOM 713 O O . ASN A 1 91 ? 11.813 -2.980 4.348 1.00 83.94 91 ASN A O 1
ATOM 717 N N . ARG A 1 92 ? 12.368 -1.090 5.420 1.00 75.69 92 ARG A N 1
ATOM 718 C CA . ARG A 1 92 ? 12.937 -0.420 4.250 1.00 75.69 92 ARG A CA 1
ATOM 719 C C . ARG A 1 92 ? 14.135 -1.224 3.754 1.00 75.69 92 ARG A C 1
ATOM 721 O O . ARG A 1 92 ? 15.153 -1.306 4.434 1.00 75.69 92 ARG A O 1
ATOM 728 N N . SER A 1 93 ? 14.012 -1.808 2.566 1.00 69.88 93 SER A N 1
ATOM 729 C CA . SER A 1 93 ? 15.166 -2.366 1.868 1.00 69.88 93 SER A CA 1
ATOM 730 C C . SER A 1 93 ? 16.003 -1.215 1.320 1.00 69.88 93 SER A C 1
ATOM 732 O O . SER A 1 93 ? 15.470 -0.313 0.675 1.00 69.88 93 SER A O 1
ATOM 734 N N . THR A 1 94 ? 17.304 -1.240 1.585 1.00 67.19 94 THR A N 1
ATOM 735 C CA . THR A 1 94 ? 18.274 -0.289 1.030 1.00 67.19 94 THR A CA 1
ATOM 736 C C . THR A 1 94 ? 19.002 -0.877 -0.173 1.00 67.19 94 THR A C 1
ATOM 738 O O . THR A 1 94 ? 20.137 -0.490 -0.422 1.00 67.19 94 THR A O 1
ATOM 741 N N . ASP A 1 95 ? 18.414 -1.851 -0.877 1.00 70.50 95 ASP A N 1
ATOM 742 C CA . ASP A 1 95 ? 19.036 -2.421 -2.073 1.00 70.50 95 ASP A CA 1
ATOM 743 C C . ASP A 1 95 ? 19.101 -1.354 -3.180 1.00 70.50 95 ASP A C 1
ATOM 745 O O . ASP A 1 95 ? 18.058 -1.001 -3.740 1.00 70.50 95 ASP A O 1
ATOM 749 N N . PRO A 1 96 ? 20.298 -0.837 -3.517 1.00 67.81 96 PRO A N 1
ATOM 750 C CA . PRO A 1 96 ? 20.436 0.209 -4.522 1.00 67.81 96 PRO A CA 1
ATOM 751 C C . PRO A 1 96 ? 20.160 -0.303 -5.944 1.00 67.81 96 PRO A C 1
ATOM 753 O O . PRO A 1 96 ? 20.016 0.504 -6.858 1.00 67.81 96 PRO A O 1
ATOM 756 N N . ASN A 1 97 ? 20.088 -1.625 -6.151 1.00 71.19 97 ASN A N 1
ATOM 757 C CA . ASN A 1 97 ? 19.844 -2.235 -7.459 1.00 71.19 97 ASN A CA 1
ATOM 758 C C . ASN A 1 97 ? 18.359 -2.512 -7.721 1.00 71.19 97 ASN A C 1
ATOM 760 O O . ASN A 1 97 ? 17.990 -2.858 -8.845 1.00 71.19 97 ASN A O 1
ATOM 764 N N . LYS A 1 98 ? 17.496 -2.376 -6.707 1.00 71.19 98 LYS A N 1
ATOM 765 C CA . LYS A 1 98 ? 16.051 -2.531 -6.875 1.00 71.19 98 LYS A CA 1
ATOM 766 C C . LYS A 1 98 ? 15.475 -1.189 -7.339 1.00 71.19 98 LYS A C 1
ATOM 768 O O . LYS A 1 98 ? 15.560 -0.217 -6.586 1.00 71.19 98 LYS A O 1
ATOM 773 N N . PRO A 1 99 ? 14.875 -1.103 -8.541 1.00 75.75 99 PRO A N 1
ATOM 774 C CA . PRO A 1 99 ? 14.272 0.144 -8.981 1.00 75.75 99 PRO A CA 1
ATOM 775 C C . PRO A 1 99 ? 13.158 0.544 -8.001 1.00 75.75 99 PRO A C 1
ATOM 777 O O . PRO A 1 99 ? 12.401 -0.326 -7.544 1.00 75.75 99 PRO A O 1
ATOM 780 N N . PRO A 1 100 ? 13.048 1.838 -7.656 1.00 82.06 100 PRO A N 1
ATOM 781 C CA . PRO A 1 100 ? 11.980 2.308 -6.794 1.00 82.06 100 PRO A CA 1
ATOM 782 C C . PRO A 1 100 ? 10.623 2.033 -7.441 1.00 82.06 100 PRO A C 1
ATOM 784 O O . PRO A 1 100 ? 10.489 1.904 -8.656 1.00 82.06 100 PRO A O 1
ATOM 787 N N . PHE A 1 101 ? 9.592 1.903 -6.618 1.00 86.44 101 PHE A N 1
ATOM 788 C CA . PHE A 1 101 ? 8.271 1.490 -7.071 1.00 86.44 101 PHE A CA 1
ATOM 789 C C . PHE A 1 101 ? 7.196 2.167 -6.224 1.00 86.44 101 PHE A C 1
ATOM 791 O O . PHE A 1 101 ? 7.362 2.363 -5.018 1.00 86.44 101 PHE A O 1
ATOM 798 N N . CYS A 1 102 ? 6.077 2.512 -6.854 1.00 88.94 102 CYS A N 1
ATOM 799 C CA . CYS A 1 102 ? 4.945 3.119 -6.182 1.00 88.94 102 CYS A CA 1
ATOM 800 C C . CYS A 1 102 ? 4.053 2.054 -5.537 1.00 88.94 102 CYS A C 1
ATOM 802 O O . CYS A 1 102 ? 3.261 1.388 -6.204 1.00 88.94 102 CYS A O 1
ATOM 804 N N . TYR A 1 103 ? 4.090 1.973 -4.209 1.00 89.19 103 TYR A N 1
ATOM 805 C CA . TYR A 1 103 ? 3.223 1.080 -3.437 1.00 89.19 103 TYR A CA 1
ATOM 806 C C . TYR A 1 103 ? 1.745 1.491 -3.399 1.00 89.19 103 TYR A C 1
ATOM 808 O O . TYR A 1 103 ? 0.923 0.727 -2.893 1.00 89.19 103 TYR A O 1
ATOM 816 N N . HIS A 1 104 ? 1.390 2.656 -3.949 1.00 90.50 104 HIS A N 1
ATOM 817 C CA . HIS A 1 104 ? -0.005 3.051 -4.128 1.00 90.50 104 HIS A CA 1
ATOM 818 C C . HIS A 1 104 ? -0.604 2.506 -5.422 1.00 90.50 104 HIS A C 1
ATOM 820 O O . HIS A 1 104 ? -1.726 2.018 -5.384 1.00 90.50 104 HIS A O 1
ATOM 826 N N . CYS A 1 105 ? 0.097 2.566 -6.559 1.00 87.88 105 CYS A N 1
ATOM 827 C CA . CYS A 1 105 ? -0.486 2.220 -7.865 1.00 87.88 105 CYS A CA 1
ATOM 828 C C . CYS A 1 105 ? 0.150 1.016 -8.561 1.00 87.88 105 CYS A C 1
ATOM 830 O O . CYS A 1 105 ? -0.497 0.422 -9.414 1.00 87.88 105 CYS A O 1
ATOM 832 N N . GLY A 1 106 ? 1.364 0.615 -8.184 1.00 86.19 106 GLY A N 1
ATOM 833 C CA . GLY A 1 106 ? 2.067 -0.482 -8.845 1.00 86.19 106 GLY A CA 1
ATOM 834 C C . GLY A 1 106 ? 3.127 -0.058 -9.870 1.00 86.19 106 GLY A C 1
ATOM 835 O O . GLY A 1 106 ? 3.774 -0.923 -10.452 1.00 86.19 106 GLY A O 1
ATOM 836 N N . GLU A 1 107 ? 3.308 1.241 -10.111 1.00 86.50 107 GLU A N 1
ATOM 837 C CA . GLU A 1 107 ? 4.218 1.730 -11.153 1.00 86.50 107 GLU A CA 1
ATOM 838 C C . GLU A 1 107 ? 5.692 1.589 -10.743 1.00 86.50 107 GLU A C 1
ATOM 840 O O . GLU A 1 107 ? 6.062 1.909 -9.608 1.00 86.50 107 GLU A O 1
ATOM 845 N N . THR A 1 108 ? 6.552 1.165 -11.672 1.00 86.75 108 THR A N 1
ATOM 846 C CA . THR A 1 108 ? 8.008 1.240 -11.481 1.00 86.75 108 THR A CA 1
ATOM 847 C C . THR A 1 108 ? 8.478 2.666 -11.718 1.00 86.75 108 THR A C 1
ATOM 849 O O . THR A 1 108 ? 8.135 3.300 -12.709 1.00 86.75 108 THR A O 1
ATOM 852 N N . LEU A 1 109 ? 9.292 3.178 -10.808 1.00 84.81 109 LEU A N 1
ATOM 853 C CA . LEU A 1 109 ? 9.817 4.532 -10.858 1.00 84.81 109 LEU A CA 1
ATOM 854 C C . LEU A 1 109 ? 11.246 4.508 -11.395 1.00 84.81 109 LEU A C 1
ATOM 856 O O . LEU A 1 109 ? 12.043 3.633 -11.057 1.00 84.81 109 LEU A O 1
ATOM 860 N N . THR A 1 110 ? 11.582 5.503 -12.210 1.00 82.56 110 THR A N 1
ATOM 861 C CA . THR A 1 110 ? 12.927 5.648 -12.788 1.00 82.56 110 THR A CA 1
ATOM 862 C C . THR A 1 110 ? 13.960 6.104 -11.754 1.00 82.56 110 THR A C 1
ATOM 864 O O . THR A 1 110 ? 15.151 5.858 -11.915 1.00 82.56 110 THR A O 1
ATOM 867 N N . SER A 1 111 ? 13.519 6.780 -10.691 1.00 82.44 111 SER A N 1
ATOM 868 C CA . SER A 1 111 ? 14.365 7.289 -9.609 1.00 82.44 111 SER A CA 1
ATOM 869 C C . SER A 1 111 ? 13.559 7.475 -8.318 1.00 82.44 111 SER A C 1
ATOM 871 O O . SER A 1 111 ? 12.329 7.385 -8.317 1.00 82.44 111 SER A O 1
ATOM 873 N N . MET A 1 112 ? 14.258 7.705 -7.201 1.00 79.94 112 MET A N 1
ATOM 874 C CA . MET A 1 112 ? 13.637 8.034 -5.915 1.00 79.94 112 MET A CA 1
ATOM 875 C C . MET A 1 112 ? 13.015 9.429 -6.001 1.00 79.94 112 MET A C 1
ATOM 877 O O . MET A 1 112 ? 13.719 10.429 -6.125 1.00 79.94 112 MET A O 1
ATOM 881 N N . ILE A 1 113 ? 11.688 9.490 -5.956 1.00 84.06 113 ILE A N 1
ATOM 882 C CA . ILE A 1 113 ? 10.905 10.718 -6.111 1.00 84.06 113 ILE A CA 1
ATOM 883 C C . ILE A 1 113 ? 9.865 10.816 -4.999 1.00 84.06 113 ILE A C 1
ATOM 885 O O . ILE A 1 113 ? 9.303 9.808 -4.581 1.00 84.06 113 ILE A O 1
ATOM 889 N N . ALA A 1 114 ? 9.578 12.038 -4.551 1.00 85.81 114 ALA A N 1
ATOM 890 C CA . ALA A 1 114 ? 8.648 12.281 -3.447 1.00 85.81 114 ALA A CA 1
ATOM 891 C C . ALA A 1 114 ? 7.172 12.032 -3.814 1.00 85.81 114 ALA A C 1
ATOM 893 O O . ALA A 1 114 ? 6.348 11.827 -2.931 1.00 85.81 114 ALA A O 1
ATOM 894 N N . PHE A 1 115 ? 6.826 12.049 -5.106 1.00 89.56 115 PHE A N 1
ATOM 895 C CA . PHE A 1 115 ? 5.462 11.836 -5.594 1.00 89.56 115 PHE A CA 1
ATOM 896 C C . PHE A 1 115 ? 5.471 10.920 -6.808 1.00 89.56 115 PHE A C 1
ATOM 898 O O . PHE A 1 115 ? 6.313 11.062 -7.696 1.00 89.56 115 PHE A O 1
ATOM 905 N N . CYS A 1 116 ? 4.506 10.008 -6.885 1.00 88.12 116 CYS A N 1
ATOM 906 C CA . CYS A 1 116 ? 4.347 9.162 -8.059 1.00 88.12 116 CYS A CA 1
ATOM 907 C C . CYS A 1 116 ? 3.767 9.971 -9.239 1.00 88.12 116 CYS A C 1
ATOM 909 O O . CYS A 1 116 ? 2.668 10.509 -9.106 1.00 88.12 116 CYS A O 1
ATOM 911 N N . PRO A 1 117 ? 4.413 10.011 -10.419 1.00 87.56 117 PRO A N 1
ATOM 912 C CA . PRO A 1 117 ? 3.905 10.740 -11.583 1.00 87.56 117 PRO A CA 1
ATOM 913 C C . PRO A 1 117 ? 2.663 10.081 -12.196 1.00 87.56 117 PRO A C 1
ATOM 915 O O . PRO A 1 117 ? 1.894 10.753 -12.876 1.00 87.56 117 PRO A O 1
ATOM 918 N N . ALA A 1 118 ? 2.454 8.782 -11.954 1.00 88.69 118 ALA A N 1
ATOM 919 C CA . ALA A 1 118 ? 1.317 8.042 -12.490 1.00 88.69 118 ALA A CA 1
ATOM 920 C C . ALA A 1 118 ? 0.031 8.258 -11.677 1.00 88.69 118 ALA A C 1
ATOM 922 O O . ALA A 1 118 ? -1.042 8.389 -12.259 1.00 88.69 118 ALA A O 1
ATOM 923 N N . CYS A 1 119 ? 0.117 8.298 -10.340 1.00 89.62 119 CYS A N 1
ATOM 924 C CA . CYS A 1 119 ? -1.070 8.400 -9.479 1.00 89.62 119 CYS A CA 1
ATOM 925 C C . CYS A 1 119 ? -1.126 9.649 -8.588 1.00 89.62 119 CYS A C 1
ATOM 927 O O . CYS A 1 119 ? -2.132 9.861 -7.922 1.00 89.62 119 CYS A O 1
A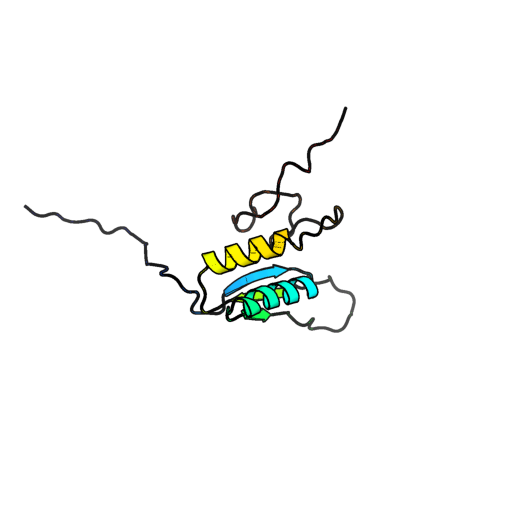TOM 929 N N . GLY A 1 120 ? -0.066 10.458 -8.541 1.00 87.94 120 GLY A N 1
ATOM 930 C CA . GLY A 1 120 ? 0.002 11.699 -7.763 1.00 87.94 120 GLY A CA 1
ATOM 931 C C . GLY A 1 120 ? 0.182 11.523 -6.250 1.00 87.94 120 GLY A C 1
ATOM 932 O O . GLY A 1 120 ? 0.310 12.522 -5.547 1.00 87.94 120 GLY A O 1
ATOM 933 N N . ASN A 1 121 ? 0.214 10.286 -5.738 1.00 88.44 121 ASN A N 1
ATOM 934 C CA . ASN A 1 121 ? 0.355 10.037 -4.301 1.00 88.44 121 ASN A CA 1
ATOM 935 C C . ASN A 1 121 ? 1.788 10.306 -3.817 1.00 88.44 121 ASN A C 1
ATOM 937 O O . ASN A 1 121 ? 2.739 10.001 -4.553 1.00 88.44 121 ASN A O 1
ATOM 941 N N . PRO A 1 122 ? 1.946 10.840 -2.592 1.00 88.56 122 PRO A N 1
ATOM 942 C CA . PRO A 1 122 ? 3.248 10.989 -1.960 1.00 88.56 122 PRO A CA 1
ATOM 943 C C . PRO A 1 122 ? 3.880 9.620 -1.689 1.00 88.56 122 PRO A C 1
ATOM 945 O O . PRO A 1 122 ? 3.191 8.623 -1.480 1.00 88.56 122 PRO A O 1
ATOM 948 N N . LEU A 1 123 ? 5.206 9.574 -1.696 1.00 86.62 123 LEU A N 1
ATOM 949 C CA . LEU A 1 123 ? 5.997 8.387 -1.406 1.00 86.62 123 LEU A CA 1
ATOM 950 C C . LEU A 1 123 ? 6.960 8.678 -0.260 1.00 86.62 123 LEU A C 1
ATOM 952 O O . LEU A 1 123 ? 7.492 9.780 -0.162 1.00 86.62 123 LEU A O 1
ATOM 956 N N . ASP A 1 124 ? 7.259 7.661 0.547 1.00 79.06 124 ASP A N 1
ATOM 957 C CA . ASP A 1 124 ? 8.227 7.739 1.653 1.00 79.06 124 ASP A CA 1
ATOM 958 C C . ASP A 1 124 ? 9.700 7.767 1.160 1.00 79.06 124 ASP A C 1
ATOM 960 O O . ASP A 1 124 ? 10.614 7.306 1.850 1.00 79.06 124 ASP A O 1
ATOM 964 N N . CYS A 1 125 ? 9.935 8.238 -0.068 1.00 69.06 125 CYS A N 1
ATOM 965 C CA . CYS A 1 125 ? 11.248 8.327 -0.694 1.00 69.06 125 CYS A CA 1
ATOM 966 C C . CYS A 1 125 ? 11.887 9.681 -0.372 1.00 69.06 125 CYS A C 1
ATOM 968 O O . CYS A 1 125 ? 11.381 10.719 -0.796 1.00 69.06 125 CYS A O 1
ATOM 970 N N . ASP A 1 126 ? 13.034 9.662 0.305 1.00 59.56 126 ASP A N 1
ATOM 971 C CA . ASP A 1 126 ? 13.846 10.856 0.531 1.00 59.56 126 ASP A CA 1
ATOM 972 C C . ASP A 1 126 ? 14.695 11.147 -0.726 1.00 59.56 126 ASP A C 1
ATOM 974 O O . ASP A 1 126 ? 15.573 10.348 -1.068 1.00 59.56 126 ASP A O 1
ATOM 978 N N . PRO A 1 127 ? 14.476 12.265 -1.447 1.00 55.53 127 PRO A N 1
ATOM 979 C CA . PRO A 1 127 ? 15.250 12.586 -2.650 1.00 55.53 127 PRO A CA 1
ATOM 980 C C . PRO A 1 127 ? 16.703 13.001 -2.350 1.00 55.53 127 PRO A C 1
ATOM 982 O O . PRO A 1 127 ? 17.511 13.114 -3.272 1.00 55.53 127 PRO A O 1
ATOM 985 N N . GLU A 1 128 ? 17.075 13.217 -1.083 1.00 53.38 128 GLU A N 1
ATOM 986 C CA . GLU A 1 128 ? 18.410 13.710 -0.710 1.00 53.38 128 GLU A CA 1
ATOM 987 C C . GLU A 1 128 ? 19.531 12.657 -0.784 1.00 53.38 128 GLU A C 1
ATOM 989 O O . GLU A 1 128 ? 20.702 13.000 -0.643 1.00 53.38 128 GLU A O 1
ATOM 994 N N . THR A 1 129 ? 19.234 11.382 -1.060 1.00 49.47 129 THR A N 1
ATOM 995 C CA . THR A 1 129 ? 20.260 10.316 -1.141 1.00 49.47 129 THR A CA 1
ATOM 996 C C . THR A 1 129 ? 20.638 9.922 -2.578 1.00 49.47 129 THR A C 1
ATOM 998 O O . THR A 1 129 ? 21.120 8.820 -2.816 1.00 49.47 129 THR A O 1
ATOM 1001 N N . SER A 1 130 ? 20.430 10.789 -3.575 1.00 48.88 130 SER A N 1
ATOM 1002 C CA . SER A 1 130 ? 20.895 10.531 -4.957 1.00 48.88 130 SER A CA 1
ATOM 1003 C C . SER A 1 130 ? 21.840 11.590 -5.533 1.00 48.88 130 SER A C 1
ATOM 1005 O O . SER A 1 130 ? 22.336 11.411 -6.641 1.00 48.88 130 SER A O 1
ATOM 1007 N N . SER A 1 131 ? 22.183 12.633 -4.772 1.00 46.31 131 SER A N 1
ATOM 1008 C CA . SER A 1 131 ? 23.127 13.673 -5.205 1.00 46.31 131 SER A CA 1
ATOM 1009 C C . SER A 1 131 ? 24.323 13.788 -4.260 1.00 46.31 131 SER A C 1
ATOM 1011 O O . SER A 1 131 ? 24.516 14.801 -3.599 1.00 46.31 131 SER A O 1
ATOM 1013 N N . GLN A 1 132 ? 25.167 12.758 -4.216 1.00 46.12 132 GLN A N 1
ATOM 1014 C CA . GLN A 1 132 ? 26.587 12.938 -3.891 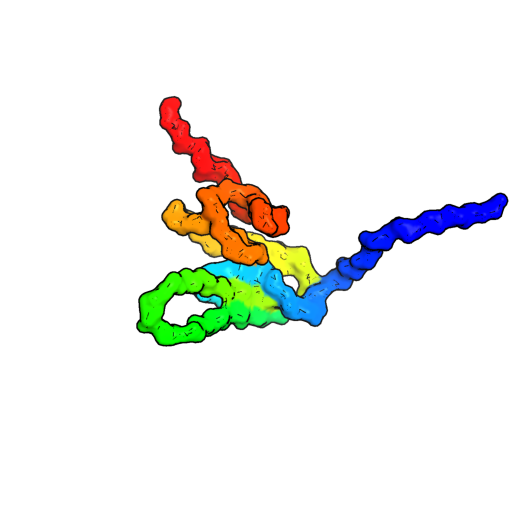1.00 46.12 132 GLN A CA 1
ATOM 1015 C C . GLN A 1 132 ? 27.420 12.369 -5.041 1.00 46.12 132 GLN A C 1
ATOM 1017 O O . GLN A 1 132 ? 27.998 11.293 -4.950 1.00 46.12 132 GLN A O 1
ATOM 1022 N N . THR A 1 133 ? 27.438 13.093 -6.163 1.00 44.47 133 THR A N 1
ATOM 1023 C CA . THR A 1 133 ? 28.520 12.979 -7.147 1.00 44.47 133 THR A CA 1
ATOM 1024 C C . THR A 1 133 ? 29.499 14.107 -6.856 1.00 44.47 133 THR A C 1
ATOM 1026 O O . THR A 1 133 ? 29.190 15.279 -7.060 1.00 44.47 133 THR A O 1
ATOM 1029 N N . VAL A 1 134 ? 30.643 13.718 -6.305 1.00 46.25 134 VAL A N 1
ATOM 1030 C CA . VAL A 1 134 ? 31.826 14.546 -6.048 1.00 46.25 134 VAL A CA 1
ATOM 1031 C C . VAL A 1 134 ? 32.453 14.933 -7.395 1.00 46.25 134 VAL A C 1
ATOM 1033 O O . VAL A 1 134 ? 32.536 14.082 -8.286 1.00 46.25 134 VAL A O 1
ATOM 1036 N N . PRO A 1 135 ? 32.860 16.195 -7.576 1.00 49.50 135 PRO A N 1
ATOM 1037 C CA . PRO A 1 135 ? 34.290 16.439 -7.791 1.00 49.50 135 PRO A CA 1
ATOM 1038 C C . PRO A 1 135 ? 34.894 17.440 -6.800 1.00 49.50 135 P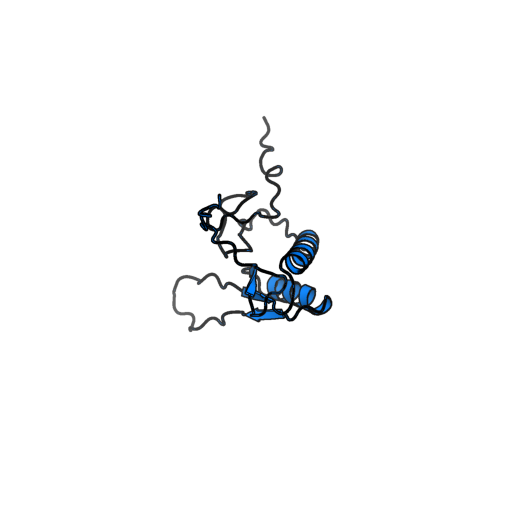RO A C 1
ATOM 1040 O O . PRO A 1 135 ? 34.218 18.434 -6.450 1.00 49.50 135 PRO A O 1
#